Protein AF-A0A7S2M5X7-F1 (afdb_monomer_lite)

Secondary structure (DSSP, 8-state):
----GGGGGGGTTS--EEEEETT-SSS-HHHHHHHHHHHHHTT-TT-EEEEETT--SS---SSSTT--TTTSSHHHHHHHHHHHHHHHHHHTSPPPPPPP-----

Foldseek 3Di:
DADCLVVLLVCLVAAEEEEEEPAEPPDHCVNVVVSLVSNVVNPRPHHYYYHHYPAYRQRCDDDDPNPNDVCVDPVVVVSVVVRLVVVCVVVVHDPPDDDPPPPDD

Structure (mmCIF, N/CA/C/O backbone):
data_AF-A0A7S2M5X7-F1
#
_entry.id   AF-A0A7S2M5X7-F1
#
loop_
_atom_site.group_PDB
_atom_site.id
_atom_site.type_symbol
_atom_site.label_atom_id
_atom_site.label_alt_id
_atom_site.label_comp_id
_atom_site.label_asym_id
_atom_site.label_entity_id
_atom_site.label_seq_id
_atom_site.pdbx_PDB_ins_code
_atom_site.Cartn_x
_atom_site.Cartn_y
_atom_site.Cartn_z
_atom_site.occupancy
_atom_site.B_iso_or_equiv
_atom_site.auth_seq_id
_atom_site.auth_comp_id
_atom_site.auth_asym_id
_atom_site.auth_atom_id
_atom_site.pdbx_PDB_model_num
ATOM 1 N N . LYS A 1 1 ? 3.688 18.095 -5.280 1.00 71.88 1 LYS A N 1
ATOM 2 C CA . LYS A 1 1 ? 3.661 17.124 -6.409 1.00 71.88 1 LYS A CA 1
ATOM 3 C C . LYS A 1 1 ? 4.572 15.948 -6.075 1.00 71.88 1 LYS A C 1
ATOM 5 O O . LYS A 1 1 ? 5.733 16.195 -5.767 1.00 71.88 1 LYS A O 1
ATOM 10 N N . TYR A 1 2 ? 4.054 14.718 -6.112 1.00 83.75 2 TYR A N 1
ATOM 11 C CA . TYR A 1 2 ? 4.805 13.489 -5.825 1.00 83.75 2 TYR A CA 1
ATOM 12 C C . TYR A 1 2 ? 5.958 13.274 -6.827 1.00 83.75 2 TYR A C 1
ATOM 14 O O . TYR A 1 2 ? 5.793 13.541 -8.019 1.00 83.75 2 TYR A O 1
ATOM 22 N N . ARG A 1 3 ? 7.130 12.832 -6.347 1.00 90.50 3 ARG A N 1
ATOM 23 C CA . ARG A 1 3 ? 8.379 12.702 -7.133 1.00 90.50 3 ARG A CA 1
ATOM 24 C C . ARG A 1 3 ? 9.006 11.299 -7.067 1.00 90.50 3 ARG A C 1
ATOM 26 O O . ARG A 1 3 ? 10.199 11.164 -7.295 1.00 90.50 3 ARG A O 1
ATOM 33 N N . GLY A 1 4 ? 8.225 10.261 -6.761 1.00 91.56 4 GLY A N 1
ATOM 34 C CA . GLY A 1 4 ? 8.752 8.904 -6.551 1.00 91.56 4 GLY A CA 1
ATOM 35 C C . GLY A 1 4 ? 9.103 8.112 -7.815 1.00 91.56 4 GLY A C 1
ATOM 36 O O . GLY A 1 4 ? 9.721 7.063 -7.695 1.00 91.56 4 GLY A O 1
ATOM 37 N N . LEU A 1 5 ? 8.753 8.594 -9.017 1.00 93.81 5 LEU A N 1
ATOM 38 C CA . LEU A 1 5 ? 8.962 7.848 -10.270 1.00 93.81 5 LEU A CA 1
ATOM 39 C C . LEU A 1 5 ? 10.403 7.333 -10.478 1.00 93.81 5 LEU A C 1
ATOM 41 O O . LEU A 1 5 ? 10.525 6.163 -10.820 1.00 93.81 5 LEU A O 1
ATOM 45 N N . PRO A 1 6 ? 11.479 8.111 -10.223 1.00 95.88 6 PRO A N 1
ATOM 46 C CA . PRO A 1 6 ? 12.855 7.624 -10.392 1.00 95.88 6 PRO A CA 1
ATOM 47 C C . PRO A 1 6 ? 13.231 6.424 -9.512 1.00 95.88 6 PRO A C 1
ATOM 49 O O . PRO A 1 6 ? 14.254 5.798 -9.753 1.00 95.88 6 PRO A O 1
ATOM 52 N N . TYR A 1 7 ? 12.438 6.121 -8.482 1.00 94.06 7 TYR A N 1
ATOM 53 C CA . TYR A 1 7 ? 12.693 5.033 -7.537 1.00 94.06 7 TYR A CA 1
ATOM 54 C C . TYR A 1 7 ? 11.674 3.895 -7.658 1.00 94.06 7 TYR A C 1
ATOM 56 O O . TYR A 1 7 ? 11.800 2.891 -6.963 1.00 94.06 7 TYR A O 1
ATOM 64 N N . ALA A 1 8 ? 10.655 4.044 -8.511 1.00 94.88 8 ALA A N 1
ATOM 65 C CA . ALA A 1 8 ? 9.537 3.110 -8.599 1.00 94.88 8 ALA A CA 1
ATOM 66 C C . ALA A 1 8 ? 9.968 1.715 -9.084 1.00 94.88 8 ALA A C 1
ATOM 68 O O . ALA A 1 8 ? 9.413 0.717 -8.630 1.00 94.88 8 ALA A O 1
ATOM 69 N N . GLU A 1 9 ? 10.983 1.634 -9.949 1.00 95.38 9 GLU A N 1
ATOM 70 C CA . GLU A 1 9 ? 11.521 0.364 -10.461 1.00 95.38 9 GLU A CA 1
ATOM 71 C C . GLU A 1 9 ? 12.060 -0.540 -9.342 1.00 95.38 9 GLU A C 1
ATOM 73 O O . GLU A 1 9 ? 11.892 -1.755 -9.399 1.00 95.38 9 GLU A O 1
ATOM 78 N N . ASN A 1 10 ? 12.606 0.046 -8.269 1.00 94.81 10 ASN A N 1
ATOM 79 C CA . ASN A 1 10 ? 13.133 -0.709 -7.127 1.00 94.81 10 ASN A CA 1
ATOM 80 C C . ASN A 1 10 ? 12.047 -1.476 -6.360 1.00 94.81 10 ASN A C 1
ATOM 82 O O 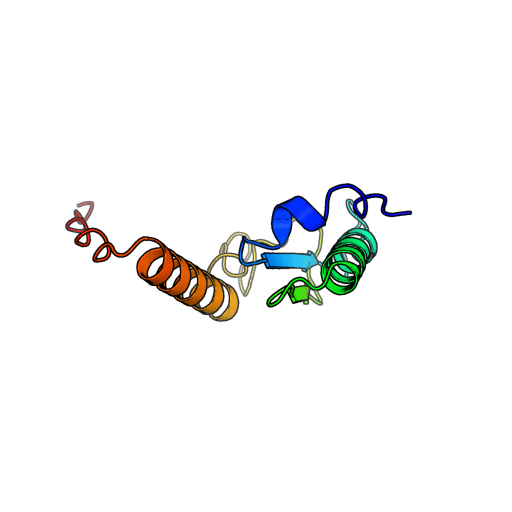. ASN A 1 10 ? 12.363 -2.396 -5.610 1.00 94.81 10 ASN A O 1
ATOM 86 N N . LEU A 1 11 ? 10.781 -1.082 -6.515 1.00 93.19 11 LEU A N 1
ATOM 87 C CA . LEU A 1 11 ? 9.650 -1.709 -5.838 1.00 93.19 11 LEU A CA 1
ATOM 88 C C . LEU A 1 11 ? 8.968 -2.781 -6.691 1.00 93.19 11 LEU A C 1
ATOM 90 O O . LEU A 1 11 ? 8.240 -3.583 -6.131 1.00 93.19 11 LEU A O 1
ATOM 94 N N . VAL A 1 12 ? 9.244 -2.867 -8.001 1.00 93.12 12 VAL A N 1
ATOM 95 C CA . VAL A 1 12 ? 8.662 -3.884 -8.904 1.00 93.12 12 VAL A CA 1
ATOM 96 C C . VAL A 1 12 ? 8.742 -5.328 -8.377 1.00 93.12 12 VAL A C 1
ATOM 98 O O . VAL A 1 12 ? 7.752 -6.044 -8.537 1.00 93.12 12 VAL A O 1
ATOM 101 N N . PRO A 1 13 ? 9.846 -5.795 -7.755 1.00 90.94 13 PRO A N 1
ATOM 102 C CA . PRO A 1 13 ? 9.917 -7.173 -7.270 1.00 90.94 13 PRO A CA 1
ATOM 103 C C . PRO A 1 13 ? 9.219 -7.397 -5.918 1.00 90.94 13 PRO A C 1
ATOM 105 O O . PRO A 1 13 ? 9.195 -8.528 -5.438 1.00 90.94 13 PRO A O 1
ATOM 108 N N . VAL A 1 14 ? 8.685 -6.355 -5.274 1.00 90.38 14 VAL A N 1
ATOM 109 C CA . VAL A 1 14 ? 8.113 -6.431 -3.924 1.00 90.38 14 VAL A CA 1
ATOM 110 C C . VAL A 1 14 ? 6.598 -6.232 -3.998 1.00 90.38 14 VAL A C 1
ATOM 112 O O . VAL A 1 14 ? 6.155 -5.212 -4.513 1.00 90.38 14 VAL A O 1
ATOM 115 N N . PRO A 1 15 ? 5.765 -7.143 -3.458 1.00 93.44 15 PRO A N 1
ATOM 116 C CA . PRO A 1 15 ? 4.328 -6.909 -3.360 1.00 93.44 15 PRO A CA 1
ATOM 117 C C . PRO A 1 15 ? 4.019 -5.576 -2.670 1.00 93.44 15 PRO A C 1
ATOM 119 O O . PRO A 1 15 ? 4.580 -5.274 -1.616 1.00 93.44 15 PRO A O 1
ATOM 122 N N . PHE A 1 16 ? 3.114 -4.786 -3.250 1.00 94.19 16 PHE A N 1
ATOM 123 C CA . PHE A 1 16 ? 2.891 -3.413 -2.809 1.00 94.19 16 PHE A CA 1
ATOM 124 C C . PHE A 1 16 ? 1.423 -3.136 -2.481 1.00 94.19 16 PHE A C 1
ATOM 126 O O . PHE A 1 16 ? 0.560 -3.135 -3.359 1.00 94.19 16 PHE A O 1
ATOM 133 N N . LEU A 1 17 ? 1.170 -2.803 -1.217 1.00 94.88 17 LEU A N 1
ATOM 134 C CA . LEU A 1 17 ? -0.082 -2.233 -0.736 1.00 94.88 17 LEU A CA 1
ATOM 135 C C . LEU A 1 17 ? 0.244 -1.003 0.109 1.00 94.88 17 LEU A C 1
ATOM 137 O O . LEU A 1 17 ? 1.017 -1.092 1.061 1.00 94.88 17 LEU A O 1
ATOM 141 N N . ALA A 1 18 ? -0.367 0.134 -0.215 1.00 93.88 18 ALA A N 1
ATOM 142 C CA . ALA A 1 18 ? -0.359 1.297 0.664 1.00 93.88 18 ALA A CA 1
ATOM 143 C C . ALA A 1 18 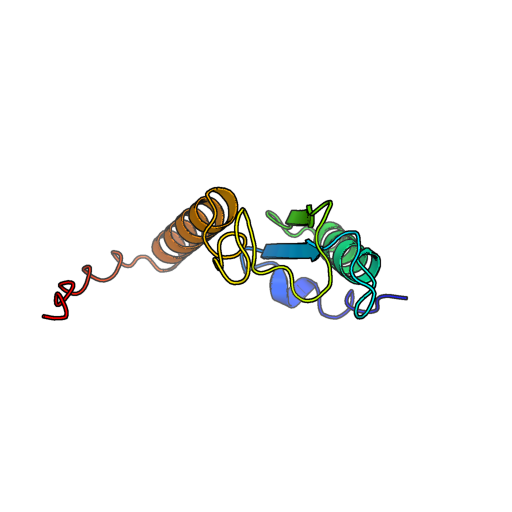? -1.779 1.759 0.968 1.00 93.88 18 ALA A C 1
ATOM 145 O O . ALA A 1 18 ? -2.711 1.574 0.186 1.00 93.88 18 ALA A O 1
ATOM 146 N N . ARG A 1 19 ? -1.944 2.371 2.134 1.00 93.56 19 ARG A N 1
ATOM 147 C CA . ARG A 1 19 ? -3.235 2.817 2.637 1.00 93.56 19 ARG A CA 1
ATOM 148 C C . ARG A 1 19 ? -3.092 4.195 3.261 1.00 93.56 19 ARG A C 1
ATOM 150 O O . ARG A 1 19 ? -2.051 4.503 3.839 1.00 93.56 19 ARG A O 1
ATOM 157 N N . ALA A 1 20 ? -4.111 5.028 3.100 1.00 93.94 20 ALA A N 1
ATOM 158 C CA . ALA A 1 20 ? -4.157 6.357 3.697 1.00 93.94 20 ALA A CA 1
ATOM 159 C C . ALA A 1 20 ? -5.595 6.735 4.049 1.00 93.94 20 ALA A C 1
ATOM 161 O O . ALA A 1 20 ? -6.537 6.329 3.364 1.00 93.94 20 ALA A O 1
ATOM 162 N N . GLY A 1 21 ? -5.763 7.525 5.106 1.00 94.00 21 GLY A N 1
ATOM 163 C CA . GLY A 1 21 ? -7.064 8.061 5.483 1.00 94.00 21 GLY A CA 1
ATOM 164 C C . GLY A 1 21 ? -7.512 9.176 4.539 1.00 94.00 21 GLY A C 1
ATOM 165 O O . GLY A 1 21 ? -6.730 10.062 4.220 1.00 94.00 21 GLY A O 1
ATOM 166 N N . ALA A 1 22 ? -8.759 9.155 4.073 1.00 95.19 22 ALA A N 1
ATOM 167 C CA . ALA A 1 22 ? -9.293 10.154 3.146 1.00 95.19 22 ALA A CA 1
ATOM 168 C C . ALA A 1 22 ? -9.407 11.552 3.777 1.00 95.19 22 ALA A C 1
ATOM 170 O O . ALA A 1 22 ? -9.401 12.557 3.069 1.00 95.19 22 ALA A O 1
ATOM 171 N N . GLU A 1 23 ? -9.519 11.613 5.102 1.00 94.31 23 GLU A N 1
ATOM 172 C CA . GLU A 1 23 ? -9.635 12.829 5.900 1.00 94.31 23 GLU A CA 1
ATOM 173 C C . GLU A 1 23 ? -8.313 13.173 6.611 1.00 94.31 23 GLU A C 1
ATOM 175 O O . GLU A 1 23 ? -8.303 13.962 7.562 1.00 94.31 23 GLU A O 1
ATOM 180 N N . ASP A 1 24 ? -7.194 12.584 6.173 1.00 94.31 24 ASP A N 1
ATOM 181 C CA . ASP A 1 24 ? -5.855 12.921 6.651 1.00 94.31 24 ASP A CA 1
ATOM 182 C C . ASP A 1 24 ? -5.524 14.391 6.329 1.00 94.31 24 ASP A C 1
ATOM 184 O O . ASP A 1 24 ? -5.596 14.848 5.189 1.00 94.31 24 ASP A O 1
ATOM 188 N N . ARG A 1 25 ? -5.193 15.155 7.376 1.00 93.00 25 ARG A N 1
ATOM 189 C CA . ARG A 1 25 ? -4.834 16.581 7.300 1.00 93.00 25 ARG A CA 1
ATOM 190 C C . ARG A 1 25 ? -3.334 16.831 7.477 1.00 93.00 25 ARG A C 1
ATOM 192 O O . ARG A 1 25 ? -2.911 17.983 7.436 1.00 93.00 25 ARG A O 1
ATOM 199 N N . VAL A 1 26 ? -2.553 15.783 7.726 1.00 94.81 26 VAL A N 1
ATOM 200 C CA . VAL A 1 26 ? -1.098 15.830 7.915 1.00 94.81 26 VAL A CA 1
ATOM 201 C C . VAL A 1 26 ? -0.399 15.428 6.621 1.00 94.81 26 VAL A C 1
ATOM 203 O O . VAL A 1 26 ? 0.500 16.134 6.168 1.00 94.81 26 VAL A O 1
ATOM 206 N N . ILE A 1 27 ? -0.830 14.323 6.006 1.00 91.06 27 ILE A N 1
ATOM 207 C CA . ILE A 1 27 ? -0.318 13.855 4.718 1.00 91.06 27 ILE A CA 1
ATOM 208 C C . ILE A 1 27 ? -1.476 13.773 3.730 1.00 91.06 27 ILE A C 1
ATOM 210 O O . ILE A 1 27 ? -2.420 13.017 3.925 1.00 91.06 27 ILE A O 1
ATOM 214 N N . ASP A 1 28 ? -1.377 14.538 2.643 1.00 93.50 28 ASP A N 1
ATOM 215 C CA . ASP A 1 28 ? -2.373 14.526 1.573 1.00 93.50 28 ASP A CA 1
ATOM 216 C C . ASP A 1 28 ? -2.488 13.113 0.953 1.00 93.50 28 ASP A C 1
ATOM 218 O O . ASP A 1 28 ? -1.488 12.599 0.428 1.00 93.50 28 ASP A O 1
ATOM 222 N N . PRO A 1 29 ? -3.681 12.487 0.954 1.00 94.94 29 PRO A N 1
ATOM 223 C CA . PRO A 1 29 ? -3.906 11.163 0.365 1.00 94.94 29 PRO A CA 1
ATOM 224 C C . PRO A 1 29 ? -3.544 11.072 -1.125 1.00 94.94 29 PRO A C 1
ATOM 226 O O . PRO A 1 29 ? -3.211 9.991 -1.625 1.00 94.94 29 PRO A O 1
ATOM 229 N N . GLU A 1 30 ? -3.541 12.196 -1.846 1.00 95.12 30 GLU A N 1
ATOM 230 C CA . GLU A 1 30 ? -3.099 12.261 -3.240 1.00 95.12 30 GLU A CA 1
ATOM 231 C C . GLU A 1 30 ? -1.607 11.944 -3.403 1.00 95.12 30 GLU A C 1
ATOM 233 O O . GLU A 1 30 ? -1.183 11.464 -4.458 1.00 95.12 30 GLU A O 1
ATOM 238 N N . ALA A 1 31 ? -0.787 12.135 -2.363 1.00 94.44 31 ALA A N 1
ATOM 239 C CA . ALA A 1 31 ? 0.599 11.673 -2.381 1.00 94.44 31 ALA A CA 1
ATOM 240 C C . ALA A 1 31 ? 0.673 10.142 -2.511 1.00 94.44 31 ALA A C 1
ATOM 242 O O . ALA A 1 31 ? 1.461 9.630 -3.312 1.00 94.44 31 ALA A O 1
ATOM 243 N N . THR A 1 32 ? -0.191 9.417 -1.795 1.00 94.81 32 THR A N 1
ATOM 244 C CA . THR A 1 32 ? -0.286 7.950 -1.849 1.00 94.81 32 THR A CA 1
ATOM 245 C C . THR A 1 32 ? -0.831 7.482 -3.198 1.00 94.81 32 THR A C 1
ATOM 247 O O . THR A 1 32 ? -0.282 6.557 -3.795 1.00 94.81 32 THR A O 1
ATOM 250 N N . ARG A 1 33 ? -1.834 8.172 -3.763 1.00 96.06 33 ARG A N 1
ATOM 251 C CA . ARG A 1 33 ? -2.282 7.910 -5.147 1.00 96.06 33 ARG A CA 1
ATOM 252 C C . ARG A 1 33 ? -1.176 8.157 -6.174 1.00 96.06 33 ARG A C 1
ATOM 254 O O . ARG A 1 33 ? -1.032 7.400 -7.132 1.00 96.06 33 ARG A O 1
ATOM 261 N N . GLY A 1 34 ? -0.362 9.191 -5.965 1.00 96.19 34 GLY A N 1
ATOM 262 C CA . GLY A 1 34 ? 0.794 9.496 -6.806 1.00 96.19 34 GLY A CA 1
ATOM 263 C C . GLY A 1 34 ? 1.821 8.362 -6.850 1.00 96.19 34 GLY A C 1
ATOM 264 O O . GLY A 1 34 ? 2.415 8.120 -7.903 1.00 96.19 34 GLY A O 1
ATOM 265 N N . MET A 1 35 ? 1.991 7.642 -5.740 1.00 95.38 35 MET A N 1
ATOM 266 C CA . MET A 1 35 ? 2.831 6.448 -5.663 1.00 95.38 35 MET A CA 1
ATOM 267 C C . MET A 1 35 ? 2.258 5.297 -6.488 1.00 95.38 35 MET A C 1
ATOM 269 O O . MET A 1 35 ? 2.980 4.731 -7.305 1.00 95.38 35 MET A O 1
ATOM 273 N N . GLU A 1 36 ? 0.958 5.018 -6.366 1.00 95.81 36 GLU A N 1
ATOM 274 C CA . GLU A 1 36 ? 0.290 4.007 -7.195 1.00 95.81 36 GLU A CA 1
ATOM 275 C C . GLU A 1 36 ? 0.467 4.303 -8.690 1.00 95.81 36 GLU A C 1
ATOM 277 O O . GLU A 1 36 ? 0.845 3.434 -9.473 1.00 95.81 36 GLU A O 1
ATOM 282 N N . ALA A 1 37 ? 0.257 5.561 -9.085 1.00 96.31 37 ALA A N 1
ATOM 283 C CA . ALA A 1 37 ? 0.418 5.991 -10.467 1.00 96.31 37 ALA A CA 1
ATOM 284 C C . ALA A 1 37 ? 1.867 5.841 -10.964 1.00 96.31 37 ALA A C 1
ATOM 286 O O . ALA A 1 37 ? 2.083 5.509 -12.129 1.00 96.31 37 ALA A O 1
ATOM 287 N N . ALA A 1 38 ? 2.865 6.086 -10.110 1.00 96.75 38 ALA A N 1
ATOM 288 C CA . ALA A 1 38 ? 4.270 5.880 -10.455 1.00 96.75 38 ALA A CA 1
ATOM 289 C C . ALA A 1 38 ? 4.603 4.390 -10.634 1.00 96.75 38 ALA A C 1
ATOM 291 O O . ALA A 1 38 ? 5.241 4.031 -11.620 1.00 96.75 38 ALA A O 1
ATOM 292 N N . LEU A 1 39 ? 4.118 3.528 -9.738 1.00 96.81 39 LEU A N 1
ATOM 293 C CA . LEU A 1 39 ? 4.326 2.079 -9.805 1.00 96.81 39 LEU A CA 1
ATOM 294 C C . LEU A 1 39 ? 3.638 1.453 -11.024 1.00 96.81 39 LEU A C 1
ATOM 296 O O . LEU A 1 39 ? 4.245 0.663 -11.744 1.00 96.81 39 LEU A O 1
ATOM 300 N N . LYS A 1 40 ? 2.403 1.869 -11.329 1.00 95.75 40 LYS A N 1
ATOM 301 C CA . LYS A 1 40 ? 1.688 1.430 -12.538 1.00 95.75 40 LYS A CA 1
ATOM 302 C C . LYS A 1 40 ? 2.431 1.820 -13.820 1.00 95.75 40 LYS A C 1
ATOM 304 O O . LYS A 1 40 ? 2.466 1.035 -14.760 1.00 95.75 40 LYS A O 1
ATOM 309 N N . LYS A 1 41 ? 3.067 2.998 -13.861 1.00 97.00 41 LYS A N 1
ATOM 310 C C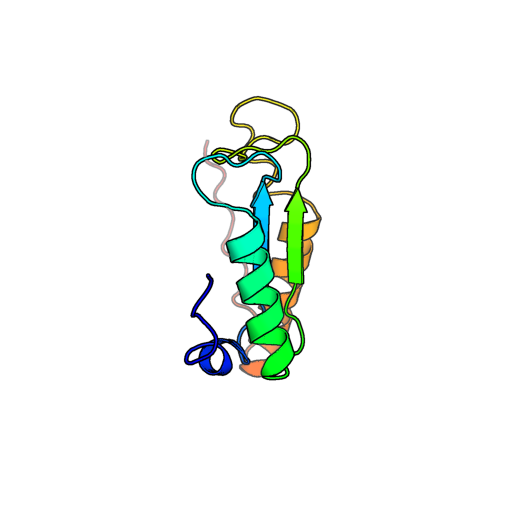A . LYS A 1 41 ? 3.859 3.445 -15.025 1.00 97.00 41 LYS A CA 1
ATOM 311 C C . LYS A 1 41 ? 5.079 2.574 -15.307 1.00 97.00 41 LYS A C 1
ATOM 313 O O . LYS A 1 41 ? 5.431 2.430 -16.471 1.00 97.00 41 LYS A O 1
ATOM 318 N N . VAL A 1 42 ? 5.706 2.013 -14.275 1.00 96.69 42 VAL A N 1
ATOM 319 C CA . VAL A 1 42 ? 6.852 1.097 -14.421 1.00 96.69 42 VAL A CA 1
ATOM 320 C C . VAL A 1 42 ? 6.426 -0.374 -14.508 1.00 96.69 42 VAL A C 1
ATOM 322 O O . VAL A 1 42 ? 7.264 -1.263 -14.444 1.00 96.69 42 VAL A O 1
ATOM 325 N N . GLY A 1 43 ? 5.124 -0.645 -14.658 1.00 96.44 43 GLY A N 1
ATOM 326 C CA . GLY A 1 43 ? 4.607 -1.999 -14.854 1.00 96.44 43 GLY A CA 1
ATOM 327 C C . GLY A 1 43 ? 4.583 -2.863 -13.592 1.00 96.44 43 GLY A C 1
ATOM 328 O O . GLY A 1 43 ? 4.649 -4.084 -13.697 1.00 96.44 43 GLY A O 1
ATOM 329 N N . HIS A 1 44 ? 4.486 -2.264 -12.401 1.00 96.12 44 HIS A N 1
ATOM 330 C CA . HIS A 1 44 ? 4.405 -3.026 -11.156 1.00 96.12 44 HIS A CA 1
ATOM 331 C C . HIS A 1 44 ? 3.168 -3.955 -11.144 1.00 96.12 44 HIS A C 1
ATOM 333 O O . HIS A 1 44 ? 2.045 -3.467 -11.302 1.00 96.12 44 HIS A O 1
ATOM 339 N N . PRO A 1 45 ? 3.325 -5.268 -10.889 1.00 91.88 45 PRO A N 1
ATOM 340 C CA . PRO A 1 45 ? 2.271 -6.259 -11.134 1.00 91.88 45 PRO A CA 1
ATOM 341 C C . PRO A 1 45 ? 1.114 -6.218 -10.126 1.00 91.88 45 PRO A C 1
ATOM 343 O O . PRO A 1 45 ? -0.017 -6.541 -10.475 1.00 91.88 45 PRO A O 1
ATOM 346 N N . SER A 1 46 ? 1.384 -5.828 -8.878 1.00 91.19 46 SER A N 1
ATOM 347 C CA . SER A 1 46 ? 0.419 -5.919 -7.769 1.00 91.19 46 SER A CA 1
ATOM 348 C C . SER A 1 46 ? 0.195 -4.609 -7.010 1.00 91.19 46 SER A C 1
ATOM 350 O O . SER A 1 46 ? -0.304 -4.634 -5.890 1.00 91.19 46 SER A O 1
ATOM 352 N N . ALA A 1 47 ? 0.562 -3.458 -7.588 1.00 94.44 47 ALA A N 1
ATOM 353 C CA . ALA A 1 47 ? 0.488 -2.184 -6.875 1.00 94.44 47 ALA A CA 1
ATOM 354 C C . ALA A 1 47 ? -0.970 -1.799 -6.593 1.00 94.44 47 ALA A C 1
ATOM 356 O O . ALA A 1 47 ? -1.733 -1.523 -7.523 1.00 94.44 47 ALA A O 1
ATOM 357 N N . ARG A 1 48 ? -1.326 -1.745 -5.306 1.00 94.25 48 ARG A N 1
ATOM 358 C CA . ARG A 1 48 ? -2.656 -1.363 -4.821 1.00 94.25 48 ARG A CA 1
ATOM 359 C C . ARG A 1 48 ? -2.560 -0.220 -3.814 1.00 94.25 48 ARG A C 1
ATOM 361 O O . ARG A 1 48 ? -1.692 -0.220 -2.940 1.00 94.25 48 ARG A O 1
ATOM 368 N N . VAL A 1 49 ? -3.476 0.741 -3.919 1.00 95.56 49 VAL A N 1
ATOM 369 C CA . VAL A 1 49 ? -3.668 1.789 -2.911 1.00 95.56 49 VAL A CA 1
ATOM 370 C C . VAL A 1 49 ? -5.125 1.870 -2.482 1.00 95.56 49 VAL A C 1
ATOM 372 O O . VAL A 1 49 ? -5.994 2.090 -3.325 1.00 95.56 49 VAL A O 1
ATOM 375 N N . ASP A 1 50 ? -5.378 1.793 -1.173 1.00 94.75 50 ASP A N 1
ATOM 376 C CA . ASP A 1 50 ? -6.715 2.018 -0.615 1.00 94.75 50 ASP A CA 1
ATOM 377 C C . ASP A 1 50 ? -6.767 3.356 0.135 1.00 94.75 50 ASP A C 1
ATOM 379 O O . ASP A 1 50 ? -6.012 3.600 1.078 1.00 94.75 50 ASP A O 1
ATOM 383 N N . ILE A 1 51 ? -7.690 4.229 -0.275 1.00 95.38 51 ILE A N 1
ATOM 384 C CA . ILE A 1 51 ? -7.981 5.482 0.430 1.00 95.38 51 ILE A CA 1
ATOM 385 C C . ILE A 1 51 ? -9.237 5.276 1.273 1.00 95.38 51 ILE A C 1
ATOM 387 O O . ILE A 1 51 ? -10.330 5.077 0.737 1.00 95.38 51 ILE A O 1
ATOM 391 N N . LEU A 1 52 ? -9.075 5.296 2.592 1.00 92.94 52 LEU A N 1
ATOM 392 C CA . LEU A 1 52 ? -10.088 4.859 3.545 1.00 92.94 52 LEU A CA 1
ATOM 393 C C . LEU A 1 52 ? -10.935 6.036 4.019 1.00 92.94 52 LEU A C 1
ATOM 395 O O . LEU A 1 52 ? -10.416 6.983 4.599 1.00 92.94 52 LEU A O 1
ATOM 399 N N . ARG A 1 53 ? -12.247 5.978 3.787 1.00 92.69 53 ARG A N 1
ATOM 400 C CA . ARG A 1 53 ? -13.187 7.021 4.228 1.00 92.69 53 ARG A CA 1
ATOM 401 C C . ARG A 1 53 ? -13.392 6.990 5.744 1.00 92.69 53 ARG A C 1
ATOM 403 O O . ARG A 1 53 ? -13.428 5.919 6.345 1.00 92.69 53 ARG A O 1
ATOM 410 N N . GLY A 1 54 ? -13.612 8.158 6.335 1.00 91.00 54 GLY A N 1
ATOM 411 C CA . GLY A 1 54 ? -13.788 8.340 7.777 1.00 91.00 54 GLY A CA 1
ATOM 412 C C . GLY A 1 54 ? -12.507 8.154 8.597 1.00 91.00 54 GLY A C 1
ATOM 413 O O . GLY A 1 54 ? -12.593 7.919 9.801 1.00 91.00 54 GLY A O 1
ATOM 414 N N . LYS A 1 55 ? -11.331 8.211 7.965 1.00 90.56 55 LYS A N 1
ATOM 415 C CA . LYS A 1 55 ? -10.022 7.956 8.567 1.00 90.56 55 LYS A CA 1
ATOM 416 C C . LYS A 1 55 ? -9.107 9.172 8.380 1.00 90.56 55 LYS A C 1
ATOM 418 O O . LYS A 1 55 ? -8.939 9.673 7.273 1.00 90.56 55 LYS A O 1
ATOM 423 N N . GLY A 1 56 ? -8.525 9.650 9.483 1.00 90.94 56 GLY A N 1
ATOM 424 C CA . GLY A 1 56 ? -7.549 10.749 9.508 1.00 90.94 56 GLY A CA 1
ATOM 425 C C . GLY A 1 56 ? -6.101 10.257 9.416 1.00 90.94 56 GLY A C 1
ATOM 426 O O . GLY A 1 56 ? -5.859 9.165 8.926 1.00 90.94 56 GLY A O 1
ATOM 427 N N . HIS A 1 57 ? -5.137 11.029 9.934 1.00 90.94 57 HIS A N 1
ATOM 428 C CA . HIS A 1 57 ? -3.715 10.631 9.961 1.00 90.94 57 HIS A CA 1
ATOM 429 C C . HIS A 1 57 ? -3.398 9.502 10.953 1.00 90.94 57 HIS A C 1
ATOM 431 O O . HIS A 1 57 ? -2.485 8.706 10.754 1.00 90.94 57 HIS A O 1
ATOM 437 N N . TRP A 1 58 ? -4.194 9.409 12.014 1.00 85.81 58 TRP A N 1
ATOM 438 C CA . TRP A 1 58 ? -4.035 8.453 13.106 1.00 85.81 58 TRP A CA 1
ATOM 439 C C . TRP A 1 58 ? -5.194 7.459 13.076 1.00 85.81 58 TRP A C 1
ATOM 441 O O . TRP A 1 58 ? -6.114 7.521 13.883 1.00 85.81 58 TRP A O 1
ATOM 451 N N . TRP A 1 59 ? -5.200 6.616 12.049 1.00 78.69 59 TRP A N 1
ATOM 452 C CA . TRP A 1 59 ? -6.355 5.831 11.606 1.00 78.69 59 TRP A CA 1
ATOM 453 C C . TRP A 1 59 ? -6.268 4.354 11.994 1.00 78.69 59 TRP A C 1
ATOM 455 O O . TRP A 1 59 ? -6.724 3.482 11.260 1.00 78.69 59 TRP A O 1
ATOM 465 N N . TRP A 1 60 ? -5.696 4.084 13.166 1.00 77.94 60 TRP A N 1
ATOM 466 C CA . TRP A 1 60 ? -5.546 2.738 13.729 1.00 77.94 60 TRP A CA 1
ATOM 467 C C . TRP A 1 60 ? -6.895 2.029 13.896 1.00 77.94 60 TRP A C 1
ATOM 469 O O . TRP A 1 60 ? -6.977 0.813 13.771 1.00 77.94 60 TRP A O 1
ATOM 479 N N . ASP A 1 61 ? -7.938 2.813 14.146 1.00 78.75 61 ASP A N 1
ATOM 480 C CA . ASP A 1 61 ? -9.221 2.360 14.661 1.00 78.75 61 ASP A CA 1
ATOM 481 C C . ASP A 1 61 ? -10.112 1.809 13.547 1.00 78.75 61 ASP A C 1
ATOM 483 O O . ASP A 1 61 ? -10.347 2.496 12.551 1.00 78.75 61 ASP A O 1
ATOM 487 N N . THR A 1 62 ? -10.699 0.626 13.714 1.00 73.81 62 THR A N 1
ATOM 488 C CA . THR A 1 62 ? -11.815 0.145 12.879 1.00 73.81 62 THR A CA 1
ATOM 489 C C . THR A 1 62 ? -13.166 0.489 13.470 1.00 73.81 62 THR A C 1
ATOM 491 O O . THR A 1 62 ? -13.986 1.099 12.779 1.00 73.81 62 THR A O 1
ATOM 494 N N . LYS A 1 63 ? -13.391 0.090 14.722 1.00 76.62 63 LYS A N 1
ATOM 495 C CA . LYS A 1 63 ? -14.661 0.154 15.447 1.00 76.62 63 LYS A CA 1
ATOM 496 C C . LYS A 1 63 ? -14.530 0.992 16.712 1.00 76.62 63 LYS A C 1
ATOM 498 O O . LYS A 1 63 ? -15.405 1.812 16.973 1.00 76.62 63 LYS A O 1
ATOM 503 N N . GLU A 1 64 ? -13.453 0.793 17.465 1.00 76.94 64 GLU A N 1
ATOM 504 C CA . GLU A 1 64 ? -13.183 1.472 18.731 1.00 76.94 64 GLU A CA 1
ATOM 505 C C . GLU A 1 64 ? -11.835 2.193 18.702 1.00 76.94 64 GLU A C 1
ATOM 507 O O . GLU A 1 64 ? -10.927 1.840 17.948 1.00 76.94 64 GLU A O 1
ATOM 512 N N . THR A 1 65 ? -11.708 3.216 19.547 1.00 76.75 65 THR A N 1
ATOM 513 C CA . THR A 1 65 ? -10.486 4.007 19.652 1.00 76.75 65 THR A CA 1
ATOM 514 C C . THR A 1 65 ? -9.307 3.146 20.108 1.00 76.75 65 THR A C 1
ATOM 516 O O . THR A 1 65 ? -9.366 2.520 21.163 1.00 76.75 65 THR A O 1
ATOM 519 N N . LEU A 1 66 ? -8.218 3.177 19.342 1.00 70.81 66 LEU A N 1
ATOM 520 C CA . LEU A 1 66 ? -6.983 2.401 19.480 1.00 70.81 66 LEU A CA 1
ATOM 521 C C . LEU A 1 66 ? -7.140 0.880 19.328 1.00 70.81 66 LEU A C 1
ATOM 523 O O . LEU A 1 66 ? -6.313 0.131 19.844 1.00 70.81 66 LEU A O 1
ATOM 527 N N . ASP A 1 67 ? -8.152 0.402 18.599 1.00 80.06 67 ASP A N 1
ATOM 528 C CA . ASP A 1 67 ? -8.345 -1.043 18.396 1.00 80.06 67 ASP A CA 1
ATOM 529 C C . ASP A 1 67 ? -7.354 -1.679 17.397 1.00 80.06 67 ASP A C 1
ATOM 531 O O . ASP A 1 67 ? -7.330 -2.900 17.246 1.00 80.06 67 ASP A O 1
ATOM 535 N N . GLY A 1 68 ? -6.539 -0.864 16.713 1.00 77.88 68 GLY A N 1
ATOM 536 C CA . GLY A 1 68 ? -5.549 -1.310 15.724 1.00 77.88 68 GLY A CA 1
ATOM 537 C C . GLY A 1 68 ? -6.155 -1.981 14.487 1.00 77.88 68 GLY A C 1
ATOM 538 O O . GLY A 1 68 ? -5.425 -2.472 13.624 1.00 77.88 68 GLY A O 1
ATOM 539 N N . GLY A 1 69 ? -7.481 -2.005 14.375 1.00 81.31 69 GLY A N 1
ATOM 540 C CA . GLY A 1 69 ? -8.188 -2.887 13.473 1.00 81.31 69 GLY A CA 1
ATOM 541 C C . GLY A 1 69 ? -7.898 -2.635 12.004 1.00 81.31 69 GLY A C 1
ATOM 542 O O . GLY A 1 69 ? -8.002 -3.573 11.229 1.00 81.31 69 GLY A O 1
ATOM 543 N N . VAL A 1 70 ? -7.495 -1.428 11.589 1.00 83.88 70 VAL A N 1
ATOM 544 C CA . VAL A 1 70 ? -7.211 -1.187 10.161 1.00 83.88 70 VAL A CA 1
ATOM 545 C C . VAL A 1 70 ? -5.868 -1.800 9.746 1.00 83.88 70 VAL A C 1
ATOM 547 O O . VAL A 1 70 ? -5.649 -2.125 8.578 1.00 83.88 70 VAL A O 1
ATOM 550 N N . MET A 1 71 ? -4.972 -2.008 10.710 1.00 82.50 71 MET A N 1
ATOM 551 C CA . MET A 1 71 ? -3.714 -2.720 10.493 1.00 82.50 71 MET A CA 1
ATOM 552 C C . MET A 1 71 ? -3.912 -4.243 10.499 1.00 82.50 71 MET A C 1
ATOM 554 O O . MET A 1 71 ? -3.140 -4.957 9.863 1.00 82.50 71 MET A O 1
ATOM 558 N N . ASP A 1 72 ? -4.962 -4.720 11.174 1.00 84.75 72 ASP A N 1
ATOM 559 C CA . ASP A 1 72 ? -5.245 -6.138 11.430 1.00 84.75 72 ASP A CA 1
ATOM 560 C C . ASP A 1 72 ? -6.524 -6.659 10.742 1.00 84.75 72 ASP A C 1
ATOM 562 O O . ASP A 1 72 ? -7.036 -7.730 11.104 1.00 84.75 72 ASP A O 1
ATOM 566 N N . ASP A 1 73 ? -7.046 -5.934 9.749 1.00 87.75 73 ASP A N 1
ATOM 567 C CA . ASP A 1 73 ? -8.262 -6.303 9.020 1.00 87.75 73 ASP A CA 1
ATOM 568 C C . ASP A 1 73 ? -8.054 -7.445 8.008 1.00 87.75 73 ASP A C 1
ATOM 570 O O . ASP A 1 73 ? -6.952 -7.958 7.789 1.00 87.75 73 ASP A O 1
ATOM 574 N N . GLU A 1 74 ? -9.158 -7.893 7.408 1.00 89.50 74 GLU A N 1
ATOM 575 C CA . GLU A 1 74 ? -9.167 -9.002 6.451 1.00 89.50 74 GLU A CA 1
ATOM 576 C C . GLU A 1 74 ? -8.330 -8.710 5.199 1.00 89.50 74 GLU A C 1
ATOM 578 O O . GLU A 1 74 ? -7.650 -9.610 4.706 1.00 89.50 74 GLU A O 1
ATOM 583 N N . ASP A 1 75 ? -8.320 -7.465 4.720 1.00 89.75 75 ASP A N 1
ATOM 584 C CA . ASP A 1 75 ? -7.551 -7.060 3.543 1.00 89.75 75 ASP A CA 1
ATOM 585 C C . ASP A 1 75 ? -6.042 -7.106 3.819 1.00 89.75 75 ASP A C 1
ATOM 587 O O . ASP A 1 75 ? -5.289 -7.677 3.026 1.00 89.75 75 ASP A O 1
ATOM 591 N N . MET A 1 76 ? -5.589 -6.553 4.951 1.00 90.56 76 MET A N 1
ATOM 592 C CA . MET A 1 76 ? -4.181 -6.601 5.356 1.00 90.56 76 MET A CA 1
ATOM 593 C C . MET A 1 76 ? -3.734 -8.044 5.584 1.00 90.56 76 MET A C 1
ATOM 595 O O . MET A 1 76 ? -2.674 -8.450 5.098 1.00 90.56 76 MET A O 1
ATOM 599 N N . ARG A 1 77 ? -4.560 -8.859 6.256 1.00 91.88 77 ARG A N 1
ATOM 600 C CA . ARG A 1 77 ? -4.288 -10.294 6.447 1.00 91.88 77 ARG A CA 1
ATOM 601 C C . ARG A 1 77 ? -4.174 -11.027 5.116 1.00 91.88 77 ARG A C 1
ATOM 603 O O . ARG A 1 77 ? -3.241 -11.811 4.943 1.00 91.88 77 ARG A O 1
ATOM 610 N N . ALA A 1 78 ? -5.095 -10.785 4.185 1.00 92.38 78 ALA A N 1
ATOM 611 C CA . ALA A 1 78 ? -5.079 -11.409 2.868 1.00 92.38 78 ALA A CA 1
ATOM 612 C C . ALA A 1 78 ? -3.834 -11.001 2.070 1.00 92.38 78 ALA A C 1
ATOM 614 O O . ALA A 1 78 ? -3.167 -11.870 1.502 1.00 92.38 78 ALA A O 1
ATOM 615 N N . PHE A 1 79 ? -3.480 -9.712 2.088 1.00 93.69 79 PHE A N 1
ATOM 616 C CA . PHE A 1 79 ? -2.280 -9.190 1.440 1.00 93.69 79 PHE A CA 1
ATOM 617 C C . PHE A 1 79 ? -1.008 -9.844 1.988 1.00 93.69 79 PHE A C 1
ATOM 619 O O . PHE A 1 79 ? -0.240 -10.415 1.215 1.00 93.69 79 PHE A O 1
ATOM 626 N N . PHE A 1 80 ? -0.801 -9.836 3.309 1.00 92.19 80 PHE A N 1
ATOM 627 C CA . PHE A 1 80 ? 0.387 -10.452 3.909 1.00 92.19 80 PHE A CA 1
ATOM 628 C C . PHE A 1 80 ? 0.440 -11.959 3.672 1.00 92.19 80 PHE A C 1
ATOM 630 O O . PHE A 1 80 ? 1.504 -12.494 3.365 1.00 92.19 80 PHE A O 1
ATOM 637 N N . ALA A 1 81 ? -0.694 -12.656 3.776 1.00 92.31 81 ALA A N 1
ATOM 638 C CA . ALA A 1 81 ? -0.744 -14.086 3.506 1.00 92.31 81 ALA A CA 1
ATOM 639 C C . ALA A 1 81 ? -0.357 -14.403 2.054 1.00 92.31 81 ALA A C 1
ATOM 641 O O . ALA A 1 81 ? 0.339 -15.390 1.826 1.00 92.31 81 ALA A O 1
ATOM 642 N N . GLN A 1 82 ? -0.782 -13.583 1.088 1.00 90.31 82 GLN A N 1
ATOM 643 C CA . GLN A 1 82 ? -0.375 -13.733 -0.308 1.00 90.31 82 GLN A CA 1
ATOM 644 C C . GLN A 1 82 ? 1.109 -13.414 -0.498 1.00 90.31 82 GLN A C 1
ATOM 646 O O . GLN A 1 82 ? 1.834 -14.248 -1.025 1.00 90.31 82 GLN A O 1
ATOM 651 N N . ALA A 1 83 ? 1.582 -12.274 0.009 1.00 90.44 83 ALA A N 1
ATOM 652 C CA . ALA A 1 83 ? 2.974 -11.855 -0.136 1.00 90.44 83 ALA A CA 1
ATOM 653 C C . ALA A 1 83 ? 3.964 -12.870 0.465 1.00 90.44 83 ALA A C 1
ATOM 655 O O . ALA A 1 83 ? 5.018 -13.130 -0.111 1.00 90.44 83 ALA A O 1
ATOM 656 N N . LEU A 1 84 ? 3.619 -13.479 1.605 1.00 89.12 84 LEU A N 1
ATOM 657 C CA . LEU A 1 84 ? 4.435 -14.526 2.226 1.00 89.12 84 LEU A CA 1
ATOM 658 C C . LEU A 1 84 ? 4.431 -15.833 1.428 1.00 89.12 84 LEU A C 1
ATOM 660 O O . LEU A 1 84 ? 5.461 -16.501 1.386 1.00 89.12 84 LEU A O 1
ATOM 664 N N . ARG A 1 85 ? 3.303 -16.202 0.803 1.00 88.69 85 ARG A N 1
ATOM 665 C CA . ARG A 1 85 ? 3.255 -17.354 -0.113 1.00 88.69 85 ARG A CA 1
ATOM 666 C C . ARG A 1 85 ? 4.141 -17.108 -1.328 1.00 88.69 85 ARG A C 1
ATOM 668 O O . ARG A 1 85 ? 5.034 -17.906 -1.577 1.00 88.69 85 ARG A O 1
ATOM 675 N N . ASP A 1 86 ? 3.973 -15.963 -1.985 1.00 84.12 86 ASP A N 1
ATOM 676 C CA . ASP A 1 86 ? 4.754 -15.594 -3.171 1.00 84.12 86 ASP A CA 1
ATOM 677 C C . ASP A 1 86 ? 6.261 -15.555 -2.867 1.00 84.12 86 ASP A C 1
ATOM 679 O O . ASP A 1 86 ? 7.079 -16.019 -3.660 1.00 84.12 86 ASP A O 1
ATOM 683 N N . GLY A 1 87 ? 6.644 -15.049 -1.689 1.00 80.62 87 GLY A N 1
ATOM 684 C CA . GLY A 1 87 ? 8.036 -15.048 -1.235 1.00 80.62 87 GLY A CA 1
ATOM 685 C C . GLY A 1 87 ? 8.589 -16.442 -0.906 1.00 80.62 87 GLY A C 1
ATOM 686 O O . GLY A 1 87 ? 9.762 -16.717 -1.176 1.00 80.62 87 GLY A O 1
ATOM 687 N N . ALA A 1 88 ? 7.773 -17.338 -0.342 1.00 68.81 88 ALA A N 1
ATOM 688 C CA . ALA A 1 88 ? 8.165 -18.729 -0.100 1.00 68.81 88 ALA A CA 1
ATOM 689 C C . ALA A 1 88 ? 8.366 -19.486 -1.424 1.00 68.81 88 ALA A C 1
ATOM 691 O O . ALA A 1 88 ? 9.384 -20.155 -1.605 1.00 68.81 88 ALA A O 1
ATOM 692 N N . ASP A 1 89 ? 7.455 -19.296 -2.379 1.00 65.31 89 ASP A N 1
ATOM 693 C CA . ASP A 1 89 ? 7.531 -19.909 -3.705 1.00 65.31 89 ASP A CA 1
ATOM 694 C C . ASP A 1 89 ? 8.758 -19.403 -4.489 1.00 65.31 89 ASP A C 1
ATOM 696 O O . ASP A 1 89 ? 9.472 -20.193 -5.108 1.00 65.31 89 ASP A O 1
ATOM 700 N N . ALA A 1 90 ? 9.074 -18.104 -4.402 1.00 64.50 90 ALA A N 1
ATOM 701 C CA . ALA A 1 90 ? 10.242 -17.504 -5.056 1.00 64.50 90 ALA A CA 1
ATOM 702 C C . ALA A 1 90 ? 11.594 -17.915 -4.438 1.00 64.50 90 ALA A C 1
ATOM 704 O O . ALA A 1 90 ? 12.618 -17.883 -5.121 1.00 64.50 90 ALA A O 1
ATOM 705 N N . SER A 1 91 ? 11.620 -18.296 -3.156 1.00 61.97 91 SER A N 1
ATOM 706 C CA . SER A 1 91 ? 12.846 -18.702 -2.448 1.00 61.97 91 SER A CA 1
ATOM 707 C C . SER A 1 91 ? 13.115 -20.211 -2.483 1.00 61.97 91 SER A C 1
ATOM 709 O O . SER A 1 91 ? 14.167 -20.648 -2.014 1.00 61.97 91 SER A O 1
ATOM 711 N N . GLY A 1 92 ? 12.201 -21.018 -3.041 1.00 53.75 92 GLY A N 1
ATOM 712 C CA . GLY A 1 92 ? 12.337 -22.478 -3.144 1.00 53.75 92 GLY A CA 1
ATOM 713 C C . GLY A 1 92 ? 12.400 -23.210 -1.794 1.00 53.75 92 GLY A C 1
ATOM 714 O O . GLY A 1 92 ? 12.728 -24.396 -1.748 1.00 53.75 92 GLY A O 1
ATOM 715 N N . GLY A 1 93 ? 12.120 -22.513 -0.690 1.00 54.81 93 GLY A N 1
ATOM 716 C CA . GLY A 1 93 ? 12.223 -23.023 0.670 1.00 54.81 93 GLY A CA 1
ATOM 717 C C . GLY A 1 93 ? 10.848 -23.195 1.299 1.00 54.81 93 GLY A C 1
ATOM 718 O O . GLY A 1 93 ? 10.013 -22.295 1.245 1.00 54.81 93 GLY A O 1
ATOM 719 N N . ALA A 1 94 ? 10.619 -24.345 1.938 1.00 50.62 94 ALA A N 1
ATOM 720 C CA . ALA A 1 94 ? 9.431 -24.549 2.759 1.00 50.62 94 ALA A CA 1
ATOM 721 C C . ALA A 1 94 ? 9.314 -23.421 3.808 1.00 50.62 94 ALA A C 1
ATOM 723 O O . ALA A 1 94 ? 10.332 -23.040 4.398 1.00 50.62 94 ALA A O 1
ATOM 724 N N . PRO A 1 95 ? 8.102 -22.892 4.067 1.00 55.44 95 PRO A N 1
ATOM 725 C CA . PRO A 1 95 ? 7.917 -21.844 5.060 1.00 55.44 95 PRO A CA 1
ATOM 726 C C . PRO A 1 95 ? 8.465 -22.306 6.421 1.00 55.44 95 PRO A C 1
ATOM 728 O O . PRO A 1 95 ? 8.293 -23.477 6.782 1.00 55.44 95 PRO A O 1
ATOM 731 N N . PRO A 1 96 ? 9.121 -21.418 7.192 1.00 53.19 96 PRO A N 1
ATOM 732 C CA . PRO A 1 96 ? 9.662 -21.782 8.493 1.00 53.19 96 PRO A CA 1
ATOM 733 C C . PRO A 1 96 ? 8.542 -22.329 9.382 1.00 53.19 96 PRO A C 1
ATOM 735 O O . PRO A 1 96 ? 7.446 -21.764 9.446 1.00 53.19 96 PRO A O 1
ATOM 738 N N . ALA A 1 97 ? 8.812 -23.451 10.056 1.00 56.06 97 ALA A N 1
ATOM 739 C CA . ALA A 1 97 ? 7.861 -24.073 10.967 1.00 56.06 97 ALA A CA 1
ATOM 740 C C . ALA A 1 97 ? 7.345 -2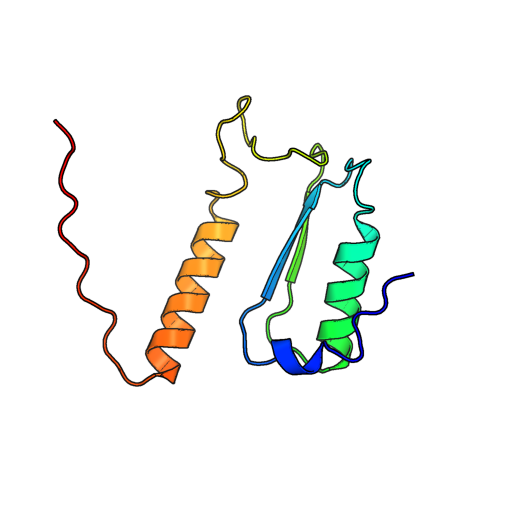3.031 11.971 1.00 56.06 97 ALA A C 1
ATOM 742 O O . ALA A 1 97 ? 8.134 -22.303 12.578 1.00 56.06 97 ALA A O 1
ATOM 743 N N . ARG A 1 98 ? 6.016 -22.946 12.140 1.00 57.03 98 ARG A N 1
ATOM 744 C CA . ARG A 1 98 ? 5.403 -22.035 13.116 1.00 57.03 98 ARG A CA 1
ATOM 745 C C . ARG A 1 98 ? 6.022 -22.292 14.488 1.00 57.03 98 ARG A C 1
ATOM 747 O O . ARG A 1 98 ? 5.900 -23.393 15.024 1.00 57.03 98 ARG A O 1
ATOM 754 N N . ALA A 1 99 ? 6.660 -21.270 15.053 1.00 51.31 99 ALA A N 1
ATOM 755 C CA . ALA A 1 99 ? 7.132 -21.328 16.425 1.00 51.31 99 ALA A CA 1
ATOM 756 C C . ALA A 1 99 ? 5.934 -21.601 17.357 1.00 51.31 99 ALA A C 1
ATOM 758 O O . ALA A 1 99 ? 4.856 -21.033 17.143 1.00 51.31 99 ALA A O 1
ATOM 759 N N . PRO A 1 100 ? 6.080 -22.467 18.375 1.00 56.16 100 PRO A N 1
ATOM 760 C CA . PRO A 1 100 ? 5.004 -22.729 19.316 1.00 56.16 100 PRO A CA 1
ATOM 761 C C . PRO A 1 100 ? 4.618 -21.422 20.012 1.00 56.16 100 PRO A C 1
ATOM 763 O O . PRO A 1 100 ? 5.455 -20.759 20.627 1.00 56.16 100 PRO A O 1
ATOM 766 N N . VAL A 1 101 ? 3.339 -21.053 19.913 1.00 65.38 101 VAL A N 1
ATOM 767 C CA . VAL A 1 101 ? 2.785 -19.902 20.628 1.00 65.38 101 VAL A CA 1
ATOM 768 C C . VAL A 1 101 ? 2.859 -20.221 22.119 1.00 65.38 10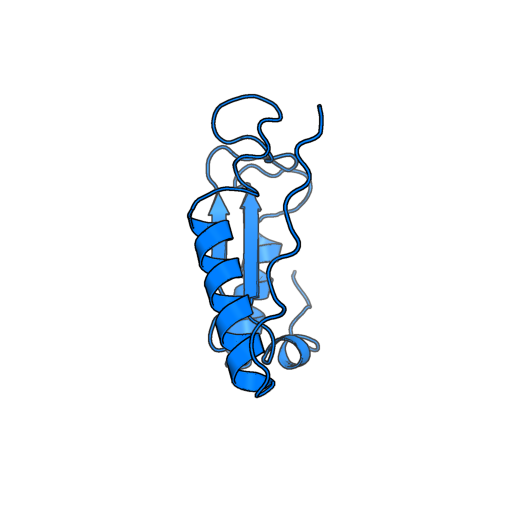1 VAL A C 1
ATOM 770 O O . VAL A 1 101 ? 2.072 -21.016 22.633 1.00 65.38 101 VAL A O 1
ATOM 773 N N . ARG A 1 102 ? 3.822 -19.626 22.830 1.00 60.66 102 ARG A N 1
ATOM 774 C CA . ARG A 1 102 ? 3.808 -19.638 24.293 1.00 60.66 102 ARG A CA 1
ATOM 775 C C . ARG A 1 102 ? 2.619 -18.791 24.732 1.00 60.66 102 ARG A C 1
ATOM 777 O O . ARG A 1 102 ? 2.640 -17.575 24.563 1.00 60.66 102 ARG A O 1
ATOM 784 N N . ARG A 1 103 ? 1.578 -19.430 25.278 1.00 53.28 103 ARG A N 1
ATOM 785 C CA . ARG A 1 103 ? 0.576 -18.713 26.074 1.00 53.28 103 ARG A CA 1
ATOM 786 C C . ARG A 1 103 ? 1.326 -18.020 27.208 1.00 53.28 103 ARG A C 1
ATOM 788 O O . ARG A 1 103 ? 1.9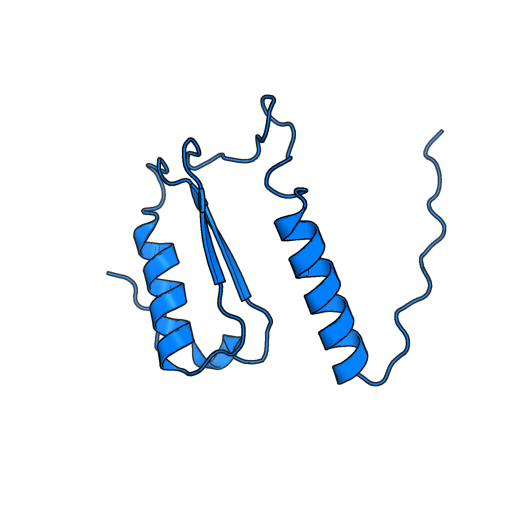39 -18.696 28.032 1.00 53.28 103 ARG A O 1
ATOM 795 N N . LEU A 1 104 ? 1.311 -16.693 27.200 1.00 53.97 104 LEU A N 1
ATOM 796 C CA . LEU A 1 104 ? 1.607 -15.912 28.391 1.00 53.97 104 LEU A CA 1
ATOM 797 C C . LEU A 1 104 ? 0.495 -16.234 29.394 1.00 53.97 104 LEU A C 1
ATOM 799 O O . LEU A 1 104 ? -0.685 -16.074 29.074 1.00 53.97 104 LEU A O 1
ATOM 803 N N . VAL A 1 105 ? 0.900 -16.824 30.517 1.00 60.03 105 VAL A N 1
ATOM 804 C CA . VAL A 1 105 ? 0.054 -17.103 31.684 1.00 60.03 105 VAL A CA 1
ATOM 805 C C . VAL A 1 105 ? 0.022 -15.861 32.556 1.00 60.03 105 VAL A C 1
ATOM 807 O O . VAL A 1 105 ? 1.097 -15.224 32.661 1.00 60.03 105 VAL A O 1
#

Sequence (105 aa):
KYRGLPYAENLVPVPFLARAGAEDRVIDPEATRGMEAALKKVGHPSARVDILRGKGHWWWDTKETLDGGVMDDEDMRAFFAQALRDGADASGGAPPARAPVRRLV

pLDDT: mean 84.78, std 13.74, range [50.62, 97.0]

Organism: NCBI:txid1333877

Radius of gyration: 16.72 Å; chains: 1; bounding box: 28×42×47 Å

InterPro domains:
  IPR029058 Alpha/Beta hydrolase fold [G3DSA:3.40.50.1820] (3-91)
  IPR029058 Alpha/Beta hydrolase fold [SSF53474] (8-85)